Protein AF-A0A2V9CCW2-F1 (afdb_monomer_lite)

Foldseek 3Di:
DPPPPPVCVVVVVVCVVVLVVVCVVVVPPDPVVSVCCVVPPVVVVCCVVDPDDDPDPDDPDDDDDDPVVVQVVAKDKDKFFQAQQQWTDDPNWIKRFDPDPPDDQDHRHIWIWIQGPVRDTFIGDPRDTTDIDIDDDPDDPDDD

Secondary structure (DSSP, 8-state):
---SHHHHHHHHHHHHHHHHHHHHHTT--SHHHHHHHIIIIIHHHHHHHH----SS----PPPPPPHHHHHHHSEEEEEEEPPTTSEEEETTEEEEEP--SS----TT-EEEEEEETTS-EEEEETTEEEPEEEEPPPPPP---

Structure (mmCIF, N/CA/C/O backbone):
data_AF-A0A2V9CCW2-F1
#
_entry.id   AF-A0A2V9CCW2-F1
#
loop_
_atom_site.group_PDB
_atom_site.id
_atom_site.type_symbol
_atom_site.label_atom_id
_atom_site.label_alt_id
_atom_site.label_comp_id
_atom_site.label_asym_id
_atom_site.label_entity_id
_atom_site.label_seq_id
_atom_site.pdbx_PDB_ins_code
_atom_site.Cartn_x
_atom_site.Cartn_y
_atom_site.Cartn_z
_atom_site.occupancy
_atom_site.B_iso_or_equiv
_atom_site.auth_seq_id
_atom_site.auth_comp_id
_atom_site.auth_asym_id
_atom_site.auth_atom_id
_atom_site.pdbx_PDB_model_num
ATOM 1 N N . MET A 1 1 ? 30.158 15.667 -6.739 1.00 37.25 1 MET A N 1
ATOM 2 C CA . MET A 1 1 ? 29.179 14.619 -7.111 1.00 37.25 1 MET A CA 1
ATOM 3 C C . MET A 1 1 ? 27.885 15.293 -7.562 1.00 37.25 1 MET A C 1
ATOM 5 O O . MET A 1 1 ? 27.074 15.626 -6.714 1.00 37.25 1 MET A O 1
ATOM 9 N N . THR A 1 2 ? 27.695 15.569 -8.859 1.00 41.06 2 THR A N 1
ATOM 10 C CA . THR A 1 2 ? 26.533 16.377 -9.314 1.00 41.06 2 THR A CA 1
ATOM 11 C C . THR A 1 2 ? 25.993 16.021 -10.709 1.00 41.06 2 THR A C 1
ATOM 13 O O . THR A 1 2 ? 25.224 16.783 -11.282 1.00 41.06 2 THR A O 1
ATOM 16 N N . PHE A 1 3 ? 26.314 14.848 -11.271 1.00 45.44 3 PHE A N 1
ATOM 17 C CA . PHE A 1 3 ? 25.974 14.526 -12.673 1.00 45.44 3 PHE A CA 1
ATOM 18 C C . PHE A 1 3 ? 24.873 13.469 -12.878 1.00 45.44 3 PHE A C 1
ATOM 20 O O . PHE A 1 3 ? 24.751 12.925 -13.973 1.00 45.44 3 PHE A O 1
ATOM 27 N N . ALA A 1 4 ? 24.044 13.177 -11.869 1.00 52.72 4 ALA A N 1
ATOM 28 C CA . ALA A 1 4 ? 22.918 12.248 -12.044 1.00 52.72 4 ALA A CA 1
ATOM 29 C C . ALA A 1 4 ? 21.732 12.896 -12.790 1.00 52.72 4 ALA A C 1
ATOM 31 O O . ALA A 1 4 ? 21.149 12.293 -13.686 1.00 52.72 4 ALA A O 1
ATOM 32 N N . LYS A 1 5 ? 21.401 14.155 -12.476 1.00 46.94 5 LYS A N 1
ATOM 33 C CA . LYS A 1 5 ? 20.127 14.779 -12.874 1.00 46.94 5 LYS A CA 1
ATOM 34 C C . LYS A 1 5 ? 20.044 15.172 -14.363 1.00 46.94 5 LYS A C 1
ATOM 36 O O . LYS A 1 5 ? 19.087 14.806 -15.035 1.00 46.94 5 LYS A O 1
ATOM 41 N N . GLY A 1 6 ? 21.084 15.796 -14.929 1.00 50.50 6 GLY A N 1
ATOM 42 C CA . GLY A 1 6 ? 21.059 16.277 -16.326 1.00 50.50 6 GLY A CA 1
ATOM 43 C C . GLY A 1 6 ? 21.104 15.185 -17.413 1.00 50.50 6 GLY A C 1
ATOM 44 O O . GLY A 1 6 ? 20.664 15.405 -18.541 1.00 50.50 6 GLY A O 1
ATOM 45 N N . ARG A 1 7 ? 21.610 13.980 -17.100 1.00 55.34 7 ARG A N 1
ATOM 46 C CA . ARG A 1 7 ? 21.611 12.821 -18.023 1.00 55.34 7 ARG A CA 1
ATOM 47 C C . ARG A 1 7 ? 20.239 12.141 -18.075 1.00 55.34 7 ARG A C 1
ATOM 49 O O . ARG A 1 7 ? 19.802 11.707 -19.139 1.00 55.34 7 ARG A O 1
ATOM 56 N N . VAL A 1 8 ? 19.575 12.092 -16.925 1.00 57.03 8 VAL A N 1
ATOM 57 C CA . VAL A 1 8 ? 18.240 11.527 -16.723 1.00 57.03 8 VAL A CA 1
ATOM 58 C C . VAL A 1 8 ? 17.184 12.345 -17.481 1.00 57.03 8 VAL A C 1
ATOM 60 O O . VAL A 1 8 ? 16.382 11.774 -18.213 1.00 57.03 8 VAL A O 1
ATOM 63 N N . GLU A 1 9 ? 17.255 13.679 -17.434 1.00 58.00 9 GLU A N 1
ATOM 64 C CA . GLU A 1 9 ? 16.283 14.578 -18.084 1.00 58.00 9 GLU A CA 1
ATOM 65 C C . GLU A 1 9 ? 16.211 14.420 -19.619 1.00 58.00 9 GLU A C 1
ATOM 67 O O . GLU A 1 9 ? 15.120 14.393 -20.193 1.00 58.00 9 GLU A O 1
ATOM 72 N N . ARG A 1 10 ? 17.348 14.223 -20.305 1.00 59.31 10 ARG A N 1
ATOM 73 C CA . ARG A 1 10 ? 17.374 14.045 -21.774 1.00 59.31 10 ARG A CA 1
ATOM 74 C C . ARG A 1 10 ? 16.825 12.685 -22.218 1.00 59.31 10 ARG A C 1
ATOM 76 O O . ARG A 1 10 ? 16.156 12.594 -23.244 1.00 59.31 10 ARG A O 1
ATOM 83 N N . ILE A 1 11 ? 17.098 11.632 -21.449 1.00 60.69 11 ILE A N 1
ATOM 84 C CA . ILE A 1 11 ? 16.568 10.282 -21.693 1.00 60.69 11 ILE A CA 1
ATOM 85 C C . 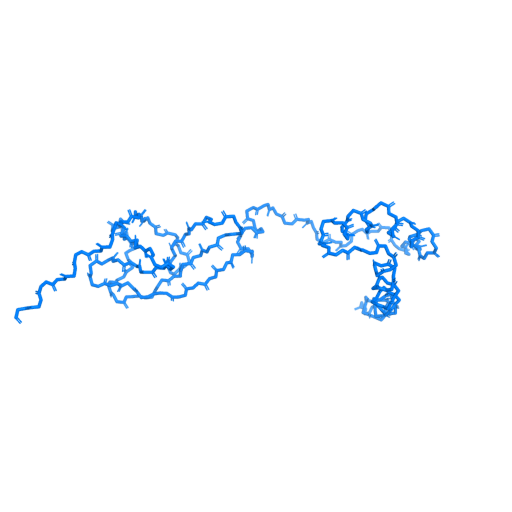ILE A 1 11 ? 15.060 10.239 -21.397 1.00 60.69 11 ILE A C 1
ATOM 87 O O . ILE A 1 11 ? 14.295 9.636 -22.151 1.00 60.69 11 ILE A O 1
ATOM 91 N N . HIS A 1 12 ? 14.611 10.952 -20.362 1.00 58.16 12 HIS A N 1
ATOM 92 C CA . HIS A 1 12 ? 13.200 11.042 -19.991 1.00 58.16 12 HIS A CA 1
ATOM 93 C C . HIS A 1 12 ? 12.335 11.683 -21.080 1.00 58.16 12 HIS A C 1
ATOM 95 O O . HIS A 1 12 ? 11.285 11.128 -21.393 1.00 58.16 12 HIS A O 1
ATOM 101 N N . GLY A 1 13 ? 12.790 12.757 -21.735 1.00 59.16 13 GLY A N 1
ATOM 102 C CA . GLY A 1 13 ? 12.060 13.346 -22.868 1.00 59.16 13 GLY A CA 1
ATOM 103 C C . GLY A 1 13 ? 11.903 12.385 -24.057 1.00 59.16 13 GLY A C 1
ATOM 104 O O . GLY A 1 13 ? 10.832 12.292 -24.658 1.00 59.16 13 GLY A O 1
ATOM 105 N N . VAL A 1 14 ? 12.942 11.594 -24.359 1.00 62.44 14 VAL A N 1
ATOM 106 C CA . VAL A 1 14 ? 12.914 10.592 -25.442 1.00 62.44 14 VAL A CA 1
ATOM 107 C C . VAL A 1 14 ? 11.958 9.444 -25.122 1.00 62.44 14 VAL A C 1
ATOM 109 O O . VAL A 1 14 ? 11.243 8.974 -26.011 1.00 62.44 14 VAL A O 1
ATOM 112 N N . HIS A 1 15 ? 11.924 8.981 -23.872 1.00 68.06 15 HIS A N 1
ATOM 113 C CA . HIS A 1 15 ? 10.985 7.941 -23.467 1.00 68.06 15 HIS A CA 1
ATOM 114 C C . HIS A 1 15 ? 9.550 8.455 -23.421 1.00 68.06 15 HIS A C 1
ATOM 116 O O . HIS A 1 15 ? 8.687 7.816 -24.012 1.00 68.06 15 HIS A O 1
ATOM 122 N N . GLN A 1 16 ? 9.294 9.605 -22.795 1.00 66.75 16 GLN A N 1
ATOM 123 C CA . GLN A 1 16 ? 7.938 10.121 -22.598 1.00 66.75 16 GLN A CA 1
ATOM 124 C C . GLN A 1 16 ? 7.216 10.407 -23.923 1.00 66.75 16 GLN A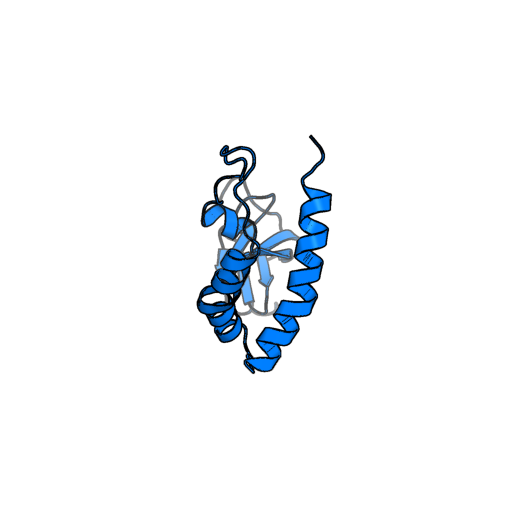 C 1
ATOM 126 O O . GLN A 1 16 ? 6.052 10.042 -24.061 1.00 66.75 16 GLN A O 1
ATOM 131 N N . ASP A 1 17 ? 7.900 10.941 -24.940 1.00 72.81 17 ASP A N 1
ATOM 132 C CA . ASP A 1 17 ? 7.266 11.181 -26.245 1.00 72.81 17 ASP A CA 1
ATOM 133 C C . ASP A 1 17 ? 7.194 9.907 -27.117 1.00 72.81 17 ASP A C 1
ATOM 135 O O . ASP A 1 17 ? 6.169 9.583 -27.728 1.00 72.81 17 ASP A O 1
ATOM 139 N N . ARG A 1 18 ? 8.277 9.117 -27.172 1.00 79.31 18 ARG A N 1
ATOM 140 C CA . ARG A 1 18 ? 8.370 7.980 -28.104 1.00 79.31 18 ARG A CA 1
ATOM 141 C C . ARG A 1 18 ? 7.657 6.727 -27.605 1.00 79.31 18 ARG A C 1
ATOM 143 O O . ARG A 1 18 ? 7.138 5.971 -28.427 1.00 79.31 18 ARG A O 1
ATOM 150 N N . LEU A 1 19 ? 7.653 6.473 -26.296 1.00 84.44 19 LEU A N 1
ATOM 151 C CA . LEU A 1 19 ? 6.999 5.300 -25.711 1.00 84.44 19 LEU A CA 1
ATOM 152 C C . LEU A 1 19 ? 5.484 5.375 -25.893 1.00 84.44 19 LEU A C 1
ATOM 154 O O . LEU A 1 19 ? 4.892 4.415 -26.380 1.00 84.44 19 LEU A O 1
ATOM 158 N N . VAL A 1 20 ? 4.878 6.530 -25.601 1.00 82.62 20 VAL A N 1
ATOM 159 C CA . VAL A 1 20 ? 3.429 6.744 -25.746 1.00 82.62 20 VAL A CA 1
ATOM 160 C C . VAL A 1 20 ? 2.988 6.501 -27.193 1.00 82.62 20 VAL A C 1
ATOM 162 O O . VAL A 1 20 ? 2.041 5.755 -27.444 1.00 82.62 20 VAL A O 1
ATOM 165 N N . LYS A 1 21 ? 3.728 7.040 -28.172 1.00 86.94 21 LYS A N 1
ATOM 166 C CA . LYS A 1 21 ? 3.459 6.821 -29.605 1.00 86.94 21 LYS A CA 1
ATOM 167 C C . LYS A 1 21 ? 3.584 5.347 -30.009 1.00 86.94 21 LYS A C 1
ATOM 169 O O . LYS A 1 21 ? 2.787 4.864 -30.814 1.00 86.94 21 LYS A O 1
ATOM 174 N N . LYS A 1 22 ? 4.567 4.622 -29.468 1.00 85.56 22 LYS A N 1
ATOM 175 C CA . LYS A 1 22 ? 4.773 3.196 -29.762 1.00 85.56 22 LYS A CA 1
ATOM 176 C C . LYS A 1 22 ? 3.700 2.304 -29.126 1.00 85.56 22 LYS A C 1
ATOM 178 O O . LYS A 1 22 ? 3.181 1.434 -29.820 1.00 85.56 22 LYS A O 1
ATOM 183 N N . LEU A 1 23 ? 3.308 2.568 -27.879 1.00 87.19 23 LEU A N 1
ATOM 184 C CA . LEU A 1 23 ? 2.190 1.884 -27.215 1.00 87.19 23 LEU A CA 1
ATOM 185 C C . LEU A 1 23 ? 0.871 2.106 -27.967 1.00 87.19 23 LEU A C 1
ATOM 187 O O . LEU A 1 23 ? 0.152 1.146 -28.236 1.00 87.19 23 LEU A O 1
ATOM 191 N N . ARG A 1 24 ? 0.599 3.343 -28.415 1.00 85.81 24 ARG A N 1
ATOM 192 C CA . ARG A 1 24 ? -0.579 3.646 -29.247 1.00 85.81 24 ARG A CA 1
ATOM 193 C C . ARG A 1 24 ? -0.574 2.863 -30.563 1.00 85.81 24 ARG A C 1
ATOM 195 O O . ARG A 1 24 ? -1.602 2.317 -30.943 1.00 85.81 24 ARG A O 1
ATOM 202 N N . ARG A 1 25 ? 0.572 2.760 -31.250 1.00 87.00 25 ARG A N 1
ATOM 203 C CA . ARG A 1 25 ? 0.695 1.947 -32.480 1.00 87.00 25 ARG A CA 1
ATOM 204 C C . ARG A 1 25 ? 0.455 0.457 -32.241 1.00 87.00 25 ARG A C 1
ATOM 206 O O . ARG A 1 25 ? -0.041 -0.215 -33.134 1.00 87.00 25 ARG A O 1
ATOM 213 N N . LYS A 1 26 ? 0.804 -0.048 -31.058 1.00 84.31 26 LYS A N 1
ATOM 214 C CA . LYS A 1 26 ? 0.563 -1.437 -30.645 1.00 84.31 26 LYS A CA 1
ATOM 215 C C . LYS A 1 26 ? -0.853 -1.676 -30.119 1.00 84.31 26 LYS A C 1
ATOM 217 O O . LYS A 1 26 ? -1.153 -2.797 -29.731 1.00 84.31 26 LYS A O 1
ATOM 222 N N . GLN A 1 27 ? -1.702 -0.642 -30.109 1.00 83.88 27 GLN A N 1
ATOM 223 C CA . GLN A 1 27 ? -3.080 -0.696 -29.614 1.00 83.88 27 GLN A CA 1
ATOM 224 C C . GLN A 1 27 ? -3.178 -1.291 -28.197 1.00 83.88 27 GLN A C 1
ATOM 226 O O . GLN A 1 27 ? -4.164 -1.931 -27.845 1.00 83.88 27 GLN A O 1
ATOM 231 N N . SER A 1 28 ? -2.146 -1.096 -27.368 1.00 79.19 28 SER A N 1
ATOM 232 C CA . SER A 1 28 ? -2.158 -1.576 -25.987 1.00 79.19 28 SER A CA 1
ATOM 233 C C . SER A 1 28 ? -3.160 -0.749 -25.183 1.00 79.19 28 SER A C 1
ATOM 235 O O . SER A 1 28 ? -2.933 0.433 -24.934 1.00 79.19 28 SER A O 1
ATOM 237 N N . SER A 1 29 ? -4.274 -1.369 -24.802 1.00 79.50 29 SER A N 1
ATOM 238 C CA . SER A 1 29 ? -5.378 -0.733 -24.072 1.00 79.50 29 SER A CA 1
ATOM 239 C C . SER A 1 29 ? -5.361 -1.010 -22.567 1.00 79.50 29 SER A C 1
ATOM 241 O O . SER A 1 29 ? -6.169 -0.444 -21.838 1.00 79.50 29 SER A O 1
ATOM 243 N N . ASN A 1 30 ? -4.447 -1.861 -22.088 1.00 86.12 30 ASN A N 1
ATOM 244 C CA . ASN A 1 30 ? -4.314 -2.206 -20.676 1.00 86.12 30 ASN A CA 1
ATOM 245 C C . ASN A 1 30 ? -2.839 -2.282 -20.235 1.00 86.12 30 ASN A C 1
ATOM 247 O O . ASN A 1 30 ? -1.918 -2.382 -21.056 1.00 86.12 30 ASN A O 1
ATOM 251 N N . HIS A 1 31 ? -2.631 -2.224 -18.918 1.00 87.12 31 HIS A N 1
ATOM 252 C CA . HIS A 1 31 ? -1.304 -2.224 -18.300 1.00 87.12 31 HIS A CA 1
ATOM 253 C C . HIS A 1 31 ? -0.526 -3.521 -18.550 1.00 87.12 31 HIS A C 1
ATOM 255 O O . HIS A 1 31 ? 0.685 -3.473 -18.748 1.00 87.12 31 HIS A O 1
ATOM 261 N N . GLU A 1 32 ? -1.196 -4.672 -18.586 1.00 89.44 32 GLU A N 1
ATOM 262 C CA . GLU A 1 32 ? -0.544 -5.967 -18.798 1.00 89.44 32 GLU A CA 1
ATOM 263 C C . GLU A 1 32 ? 0.104 -6.047 -20.181 1.00 89.44 32 GLU A C 1
ATOM 265 O O . GLU A 1 32 ? 1.299 -6.324 -20.301 1.00 89.44 32 GLU A O 1
ATOM 270 N N . HIS A 1 33 ? -0.647 -5.712 -21.231 1.00 87.12 33 HIS A N 1
ATOM 271 C CA . HIS A 1 33 ? -0.147 -5.673 -22.603 1.00 87.12 33 HIS A CA 1
ATOM 272 C C . HIS A 1 33 ? 0.976 -4.643 -22.760 1.00 87.12 33 HIS A C 1
ATOM 274 O O . HIS A 1 33 ? 1.975 -4.918 -23.429 1.00 87.12 33 HIS A O 1
ATOM 280 N N . ALA A 1 34 ? 0.850 -3.479 -22.115 1.00 89.00 34 ALA A N 1
ATOM 281 C CA . ALA A 1 34 ? 1.905 -2.472 -22.112 1.00 89.00 34 ALA A CA 1
ATOM 282 C C . ALA A 1 34 ? 3.193 -2.997 -21.453 1.00 89.00 34 ALA A C 1
ATOM 284 O O . ALA A 1 34 ? 4.275 -2.828 -22.015 1.00 89.00 34 ALA A O 1
ATOM 285 N N . ASN A 1 35 ? 3.090 -3.691 -20.315 1.00 91.00 35 ASN A N 1
ATOM 286 C CA . ASN A 1 35 ? 4.230 -4.280 -19.607 1.00 91.00 35 ASN A CA 1
ATOM 287 C C . ASN A 1 35 ? 4.920 -5.376 -20.427 1.00 91.00 35 ASN A C 1
ATOM 289 O O . ASN A 1 35 ? 6.150 -5.405 -20.509 1.00 91.00 35 ASN A O 1
ATOM 293 N N . VAL A 1 36 ? 4.145 -6.241 -21.089 1.00 92.00 36 VAL A N 1
ATOM 294 C CA . VAL A 1 36 ? 4.690 -7.262 -21.995 1.00 92.00 36 VAL A CA 1
ATOM 295 C C . VAL A 1 36 ? 5.452 -6.606 -23.147 1.00 92.00 36 VAL A C 1
ATOM 297 O O . VAL A 1 36 ? 6.586 -6.995 -23.430 1.00 92.00 36 VAL A O 1
ATOM 300 N N . TYR A 1 37 ? 4.872 -5.583 -23.779 1.00 90.81 37 TYR A N 1
ATOM 301 C CA . TYR A 1 37 ? 5.527 -4.842 -24.857 1.00 90.81 37 TYR A CA 1
ATOM 302 C C . TYR A 1 37 ? 6.815 -4.149 -24.390 1.00 90.81 37 TYR A C 1
ATOM 304 O O . TYR A 1 37 ? 7.845 -4.209 -25.072 1.00 90.81 37 TYR A O 1
ATOM 312 N N . LEU A 1 38 ? 6.774 -3.516 -23.215 1.00 90.50 38 LEU A N 1
ATOM 313 C CA . LEU A 1 38 ? 7.926 -2.856 -22.609 1.00 90.50 38 LEU A CA 1
ATOM 314 C C . LEU A 1 38 ? 9.096 -3.824 -22.439 1.00 90.50 38 LEU A C 1
ATOM 316 O O . LEU A 1 38 ? 10.197 -3.540 -22.915 1.00 90.50 38 LEU A O 1
ATOM 320 N N . ALA A 1 39 ? 8.840 -4.971 -21.811 1.00 91.94 39 ALA A N 1
ATOM 321 C CA . ALA A 1 39 ? 9.859 -5.963 -21.500 1.00 91.94 39 ALA A CA 1
ATOM 322 C C . ALA A 1 39 ? 10.396 -6.678 -22.747 1.00 91.94 39 ALA A C 1
ATOM 324 O O . ALA A 1 39 ? 11.604 -6.872 -22.875 1.00 91.94 39 ALA A O 1
ATOM 325 N N . ARG A 1 40 ? 9.509 -7.077 -23.668 1.00 92.50 40 ARG A N 1
ATOM 326 C CA . ARG A 1 40 ? 9.878 -7.957 -24.788 1.00 92.50 40 ARG A CA 1
ATOM 327 C C . ARG A 1 40 ? 10.383 -7.221 -26.021 1.00 92.50 40 ARG A C 1
ATOM 329 O O . ARG A 1 40 ? 11.193 -7.776 -26.754 1.00 92.50 40 ARG A O 1
ATOM 336 N N . GLU A 1 41 ? 9.918 -5.999 -26.269 1.00 90.88 41 GLU A N 1
ATOM 337 C CA . GLU A 1 41 ? 10.215 -5.289 -27.518 1.00 90.88 41 GLU A CA 1
ATOM 338 C C . GLU A 1 41 ? 10.883 -3.934 -27.275 1.00 90.88 41 GLU A C 1
ATOM 340 O O . GLU A 1 41 ? 11.974 -3.669 -27.786 1.00 90.88 41 GLU A O 1
ATOM 345 N N . TYR A 1 42 ? 10.240 -3.060 -26.496 1.00 89.06 42 TYR A N 1
ATOM 346 C CA . TYR A 1 42 ? 10.655 -1.662 -26.405 1.00 89.06 42 TYR A CA 1
ATOM 347 C C . TYR A 1 42 ? 12.020 -1.494 -25.733 1.00 89.06 42 TYR A C 1
ATOM 349 O O . TYR A 1 42 ? 12.886 -0.816 -26.292 1.00 89.06 42 TYR A O 1
ATOM 357 N N . LEU A 1 43 ? 12.215 -2.088 -24.549 1.00 89.25 43 LEU A N 1
ATOM 358 C CA . LEU A 1 43 ? 13.464 -1.965 -23.794 1.00 89.25 43 LEU A CA 1
ATOM 359 C C . LEU A 1 43 ? 14.652 -2.589 -24.546 1.00 89.25 43 LEU A C 1
ATOM 361 O O . LEU A 1 43 ? 15.662 -1.895 -24.680 1.00 89.25 43 LEU A O 1
ATOM 365 N N . PRO A 1 44 ? 14.559 -3.804 -25.127 1.00 91.25 44 PRO A N 1
ATOM 366 C CA . PRO A 1 44 ? 15.632 -4.346 -25.962 1.00 91.25 44 PRO A CA 1
ATOM 367 C C . PRO A 1 44 ? 15.984 -3.456 -27.165 1.00 91.25 44 PRO A C 1
ATOM 369 O O . PRO A 1 44 ? 17.158 -3.164 -27.399 1.00 91.25 44 PRO A O 1
ATOM 372 N N . GLU A 1 45 ? 14.985 -2.970 -27.916 1.00 89.19 45 GLU A N 1
ATOM 373 C CA . GLU A 1 45 ? 15.212 -2.102 -29.082 1.00 89.19 45 GLU A CA 1
ATOM 374 C C . GLU A 1 45 ? 15.859 -0.770 -28.675 1.00 89.19 45 GLU A C 1
ATOM 376 O O . GLU A 1 45 ? 16.742 -0.260 -29.375 1.00 89.19 45 GLU A O 1
ATOM 381 N N . HIS A 1 46 ? 15.407 -0.199 -27.557 1.00 86.06 46 HIS A N 1
ATOM 382 C CA . HIS A 1 46 ? 15.936 1.044 -27.018 1.00 86.06 46 HIS A CA 1
ATOM 383 C C . HIS A 1 46 ? 17.380 0.865 -26.543 1.00 86.06 46 HIS A C 1
ATOM 385 O O . HIS A 1 46 ? 18.260 1.604 -26.984 1.00 86.06 46 HIS A O 1
ATOM 391 N N . ASN A 1 47 ? 17.643 -0.144 -25.713 1.00 87.69 47 ASN A N 1
ATOM 392 C CA . ASN A 1 47 ? 18.967 -0.402 -25.158 1.00 87.69 47 ASN A CA 1
ATOM 393 C C . ASN A 1 47 ? 19.981 -0.715 -26.260 1.00 87.69 47 ASN A C 1
ATOM 395 O O . ASN A 1 47 ? 21.077 -0.171 -26.234 1.00 87.69 47 ASN A O 1
ATOM 399 N N . ARG A 1 48 ? 19.597 -1.461 -27.304 1.00 87.06 48 ARG A N 1
ATOM 400 C CA . ARG A 1 48 ? 20.467 -1.680 -28.472 1.00 87.06 48 ARG A CA 1
ATOM 401 C C . ARG A 1 48 ? 20.945 -0.374 -29.119 1.00 87.06 48 ARG A C 1
ATOM 403 O O . ARG A 1 48 ? 22.045 -0.325 -29.653 1.00 87.06 48 ARG A O 1
ATOM 410 N N . ARG A 1 49 ? 20.109 0.669 -29.133 1.00 84.56 49 ARG A N 1
ATOM 411 C CA . ARG A 1 49 ? 20.415 1.946 -29.801 1.00 84.56 49 ARG A CA 1
ATOM 412 C C . ARG A 1 49 ? 21.084 2.967 -28.891 1.00 84.56 49 ARG A C 1
ATOM 414 O O . ARG A 1 49 ? 21.831 3.805 -29.386 1.00 84.56 49 ARG A O 1
ATOM 421 N N . PHE A 1 50 ? 20.762 2.948 -27.602 1.00 82.19 50 PHE A N 1
ATOM 422 C CA . PHE A 1 50 ? 21.072 4.059 -26.703 1.00 82.19 50 PHE A CA 1
ATOM 423 C C . PHE A 1 50 ? 21.819 3.653 -25.433 1.00 82.19 50 PHE A C 1
ATOM 425 O O . PHE A 1 50 ? 22.322 4.542 -24.744 1.00 82.19 50 PHE A O 1
ATOM 432 N N . ALA A 1 51 ? 21.931 2.357 -25.119 1.00 83.69 51 ALA A N 1
ATOM 433 C CA . ALA A 1 51 ? 22.714 1.929 -23.969 1.00 83.69 51 ALA A CA 1
ATOM 434 C C . ALA A 1 51 ? 24.186 2.295 -24.182 1.00 83.69 51 ALA A C 1
ATOM 436 O O . ALA A 1 51 ? 24.761 2.092 -25.252 1.00 83.69 51 ALA A O 1
ATOM 437 N N . ARG A 1 52 ? 24.796 2.848 -23.139 1.00 83.06 52 ARG A N 1
ATOM 438 C CA . ARG A 1 52 ? 26.230 3.113 -23.072 1.00 83.06 52 ARG A CA 1
ATOM 439 C C . ARG A 1 52 ? 26.770 2.421 -21.837 1.00 83.06 52 ARG A C 1
ATOM 441 O O . ARG A 1 52 ? 26.110 2.443 -20.799 1.00 83.06 52 ARG A O 1
ATOM 448 N N . ALA A 1 53 ? 27.961 1.843 -21.955 1.00 82.81 53 ALA A N 1
ATOM 449 C CA . ALA A 1 53 ? 28.669 1.321 -20.798 1.00 82.81 53 ALA A CA 1
ATOM 450 C C . ALA A 1 53 ? 28.848 2.436 -19.758 1.00 82.81 53 ALA A C 1
ATOM 452 O O . ALA A 1 53 ? 29.080 3.601 -20.107 1.00 82.81 53 ALA A O 1
ATOM 453 N N . ALA A 1 54 ? 28.702 2.082 -18.484 1.00 80.00 54 ALA A N 1
ATOM 454 C CA . ALA A 1 54 ? 28.988 3.007 -17.405 1.00 80.00 54 ALA A CA 1
ATOM 455 C C . ALA A 1 54 ? 30.476 3.388 -17.446 1.00 80.00 54 ALA A C 1
ATOM 457 O O . ALA A 1 54 ? 31.329 2.560 -17.752 1.00 80.00 54 ALA A O 1
ATOM 458 N N . ALA A 1 55 ? 30.787 4.651 -17.147 1.00 83.88 55 ALA A N 1
ATOM 459 C CA . ALA A 1 55 ? 32.176 5.116 -17.077 1.00 83.88 55 ALA A CA 1
ATOM 460 C C . ALA A 1 55 ? 32.947 4.482 -15.904 1.00 83.88 55 ALA A C 1
ATOM 462 O O . ALA A 1 55 ? 34.171 4.448 -15.910 1.00 83.88 55 ALA A O 1
ATOM 463 N N . GLN A 1 56 ? 32.205 4.007 -14.909 1.00 85.81 56 GLN A N 1
ATOM 464 C CA . GLN A 1 56 ? 32.665 3.363 -13.692 1.00 85.81 56 GLN A CA 1
ATOM 465 C C . GLN A 1 56 ? 31.782 2.124 -13.489 1.00 85.81 56 GLN A C 1
ATOM 467 O O . GLN A 1 56 ? 30.557 2.268 -13.564 1.00 85.81 56 GLN A O 1
ATOM 472 N N . PRO A 1 57 ? 32.358 0.918 -13.347 1.00 82.19 57 PRO A N 1
ATOM 473 C CA . PRO A 1 57 ? 31.592 -0.322 -13.230 1.00 82.19 57 PRO A CA 1
ATOM 474 C C . PRO A 1 57 ? 30.927 -0.494 -11.859 1.00 82.19 57 PRO A C 1
ATOM 476 O O . PRO A 1 57 ? 30.134 -1.416 -11.684 1.00 82.19 57 PRO A O 1
ATOM 479 N N . GLU A 1 58 ? 31.258 0.355 -10.886 1.00 85.94 58 GLU A N 1
ATOM 480 C CA . GLU A 1 58 ? 30.740 0.274 -9.530 1.00 85.94 58 GLU A CA 1
ATOM 481 C C . GLU A 1 58 ? 29.224 0.506 -9.497 1.00 85.94 58 GLU A C 1
ATOM 483 O O . GLU A 1 58 ? 28.700 1.521 -9.965 1.00 85.94 58 GLU A O 1
ATOM 488 N N . ASP A 1 59 ? 28.516 -0.450 -8.899 1.00 81.38 59 ASP A N 1
ATOM 489 C CA . ASP A 1 59 ? 27.081 -0.362 -8.690 1.00 81.38 59 ASP A CA 1
ATOM 490 C C . ASP A 1 59 ? 26.779 0.395 -7.390 1.00 81.38 59 ASP A C 1
ATOM 492 O O . ASP A 1 59 ? 26.953 -0.117 -6.285 1.00 81.38 59 ASP A O 1
ATOM 496 N N . PHE A 1 60 ? 26.318 1.637 -7.532 1.00 84.56 60 PHE A N 1
ATOM 497 C CA . PHE A 1 60 ? 25.888 2.478 -6.414 1.00 84.56 60 PHE A CA 1
ATOM 498 C C . PHE A 1 60 ? 24.381 2.375 -6.124 1.00 84.56 60 PHE A C 1
ATOM 500 O O . PHE A 1 60 ? 23.860 3.150 -5.315 1.00 84.56 60 PHE A O 1
ATOM 507 N N . HIS A 1 61 ? 23.648 1.465 -6.776 1.00 84.56 61 HIS A N 1
ATOM 508 C CA . HIS A 1 61 ? 22.232 1.278 -6.482 1.00 84.56 61 HIS A CA 1
ATOM 509 C C . HIS A 1 61 ? 22.046 0.670 -5.091 1.00 84.56 61 HIS A C 1
ATOM 511 O O . HIS A 1 61 ? 22.792 -0.194 -4.628 1.00 84.56 61 HIS A O 1
ATOM 517 N N . ARG A 1 62 ? 20.990 1.112 -4.403 1.00 86.44 62 ARG A N 1
ATOM 518 C CA . ARG A 1 62 ? 20.571 0.465 -3.162 1.00 86.44 62 ARG A CA 1
ATOM 519 C C . ARG A 1 62 ? 20.047 -0.933 -3.491 1.00 86.44 62 ARG A C 1
ATOM 521 O O . ARG A 1 62 ? 19.300 -1.111 -4.451 1.00 86.44 62 ARG A O 1
ATOM 528 N N . ARG A 1 63 ? 20.377 -1.905 -2.637 1.00 89.25 63 ARG A N 1
ATOM 529 C CA . ARG A 1 63 ? 19.762 -3.236 -2.669 1.00 89.25 63 ARG A CA 1
ATOM 530 C C . ARG A 1 63 ? 18.234 -3.115 -2.673 1.00 89.25 63 ARG A C 1
ATOM 532 O O . ARG A 1 63 ? 17.677 -2.320 -1.918 1.00 89.25 63 ARG A O 1
ATOM 539 N N . ALA A 1 64 ? 17.572 -3.929 -3.493 1.00 89.88 64 ALA A N 1
ATOM 540 C CA . ALA A 1 64 ? 16.116 -3.985 -3.518 1.00 89.88 64 ALA A CA 1
ATOM 541 C C . ALA A 1 64 ? 15.555 -4.239 -2.099 1.00 89.88 64 ALA A C 1
ATOM 543 O O . ALA A 1 64 ? 16.068 -5.135 -1.412 1.00 89.88 64 ALA A O 1
ATOM 544 N N . PRO A 1 65 ? 14.537 -3.474 -1.659 1.00 92.31 65 PRO A N 1
ATOM 545 C CA . PRO A 1 65 ? 13.884 -3.701 -0.376 1.00 92.31 65 PRO A CA 1
ATOM 546 C C . PRO A 1 65 ? 13.280 -5.104 -0.287 1.00 92.31 65 PRO A C 1
ATOM 548 O O . PRO A 1 65 ? 12.921 -5.717 -1.298 1.00 92.31 65 PRO A O 1
ATOM 551 N N . ARG A 1 66 ? 13.144 -5.619 0.934 1.00 93.31 66 ARG A N 1
ATOM 552 C CA . ARG A 1 66 ? 12.461 -6.898 1.180 1.00 93.31 66 ARG A CA 1
ATOM 553 C C . ARG A 1 66 ? 10.954 -6.743 0.973 1.00 93.31 66 ARG A C 1
ATOM 555 O O . ARG A 1 66 ? 10.414 -5.657 1.147 1.00 93.31 66 ARG A O 1
ATOM 562 N N . ALA A 1 67 ? 10.258 -7.848 0.693 1.00 88.50 67 ALA A N 1
ATOM 563 C CA . ALA A 1 67 ? 8.800 -7.841 0.531 1.00 88.50 67 ALA A CA 1
ATOM 564 C C . ALA A 1 67 ? 8.078 -7.177 1.720 1.00 88.50 67 ALA A C 1
ATOM 566 O O . ALA A 1 67 ? 7.273 -6.286 1.502 1.00 88.50 67 ALA A O 1
ATOM 567 N N . ALA A 1 68 ? 8.465 -7.503 2.958 1.00 86.75 68 ALA A N 1
ATOM 568 C CA . ALA A 1 68 ? 7.890 -6.896 4.162 1.00 86.75 68 ALA A CA 1
ATOM 569 C C . ALA A 1 68 ? 8.126 -5.374 4.271 1.00 86.75 68 ALA A C 1
ATOM 571 O O . ALA A 1 68 ? 7.280 -4.652 4.788 1.00 86.75 68 ALA A O 1
ATOM 572 N N . GLU A 1 69 ? 9.262 -4.870 3.774 1.00 89.50 69 GLU A N 1
ATOM 573 C CA . GLU A 1 69 ? 9.527 -3.424 3.727 1.00 89.50 69 GLU A CA 1
ATOM 574 C C . GLU A 1 69 ? 8.625 -2.756 2.686 1.00 89.50 69 GLU A C 1
ATOM 576 O O . GLU A 1 69 ? 8.043 -1.708 2.952 1.00 89.50 69 GLU A O 1
ATOM 581 N N . LEU A 1 70 ? 8.466 -3.387 1.518 1.00 90.56 70 LEU A N 1
ATOM 582 C CA . LEU A 1 70 ? 7.550 -2.917 0.480 1.00 90.56 70 LEU A CA 1
ATOM 583 C C . LEU A 1 70 ? 6.092 -2.959 0.938 1.00 90.56 70 LEU A C 1
ATOM 585 O O . LEU A 1 70 ? 5.348 -2.052 0.596 1.00 90.56 70 LEU A O 1
ATOM 589 N N . ASP A 1 71 ? 5.684 -3.962 1.713 1.00 87.25 71 ASP A N 1
ATOM 590 C CA . ASP A 1 71 ? 4.329 -4.045 2.267 1.00 87.25 71 ASP A CA 1
ATOM 591 C C . ASP A 1 71 ? 4.065 -2.903 3.262 1.00 87.25 71 ASP A C 1
ATOM 593 O O . ASP A 1 71 ? 2.969 -2.350 3.286 1.00 87.25 71 ASP A O 1
ATOM 597 N N . GLY A 1 72 ? 5.084 -2.491 4.025 1.00 87.38 72 GLY A N 1
ATOM 598 C CA . GLY A 1 72 ? 5.021 -1.298 4.871 1.00 87.38 72 GLY A CA 1
ATOM 599 C C . GLY A 1 72 ? 4.963 0.015 4.079 1.00 87.38 72 GLY A C 1
ATOM 600 O O . GLY A 1 72 ? 4.274 0.943 4.487 1.00 87.38 72 GLY A O 1
ATOM 601 N N . ILE A 1 73 ? 5.664 0.097 2.943 1.00 90.19 73 ILE A N 1
ATOM 602 C CA . ILE A 1 73 ? 5.691 1.288 2.074 1.00 90.19 73 ILE A CA 1
ATOM 603 C C . ILE A 1 73 ? 4.402 1.414 1.246 1.00 90.19 73 ILE A C 1
ATOM 605 O O . ILE A 1 73 ? 3.892 2.515 1.055 1.00 90.19 73 ILE A O 1
ATOM 609 N N . PHE A 1 74 ? 3.882 0.298 0.735 1.00 90.75 74 PHE A N 1
ATOM 610 C CA . PHE A 1 74 ? 2.718 0.228 -0.151 1.00 90.75 74 PHE A CA 1
ATOM 611 C C . PHE A 1 74 ? 1.457 -0.199 0.604 1.00 90.75 74 PHE A C 1
ATOM 613 O O . PHE A 1 74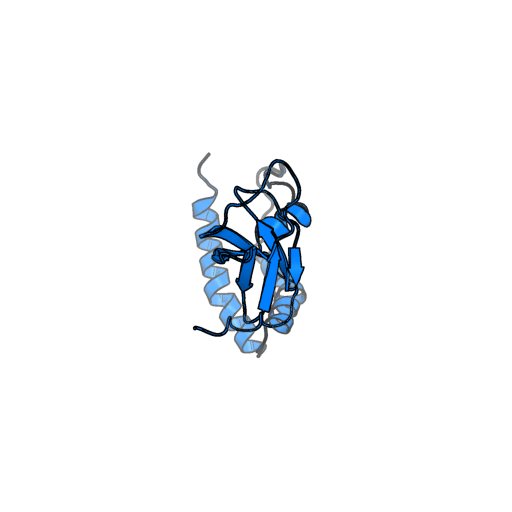 ? 0.771 -1.149 0.212 1.00 90.75 74 PHE A O 1
ATOM 620 N N . ARG A 1 75 ? 1.154 0.521 1.683 1.00 93.69 75 ARG A N 1
ATOM 621 C CA . ARG A 1 75 ? -0.098 0.393 2.432 1.00 93.69 75 ARG A CA 1
ATOM 622 C C . ARG A 1 75 ? -0.892 1.691 2.379 1.00 93.69 75 ARG A C 1
ATOM 624 O O . ARG A 1 75 ? -0.315 2.775 2.335 1.00 93.69 75 ARG A O 1
ATOM 631 N N . LEU A 1 76 ? -2.213 1.580 2.391 1.00 94.94 76 LEU A N 1
ATOM 632 C CA . LEU A 1 76 ? -3.113 2.705 2.593 1.00 94.94 76 LEU A CA 1
ATOM 633 C C . LEU A 1 76 ? -3.303 2.907 4.089 1.00 94.94 76 LEU A C 1
ATOM 635 O O . LEU A 1 76 ? -3.599 1.962 4.813 1.00 94.94 76 LEU A O 1
ATOM 639 N N . GLU A 1 77 ? -3.141 4.140 4.550 1.00 95.62 77 GLU A N 1
ATOM 640 C CA . GLU A 1 77 ? -3.283 4.489 5.958 1.00 95.62 77 GLU A CA 1
ATOM 641 C C . GLU A 1 77 ? -4.521 5.365 6.150 1.00 95.62 77 GLU A C 1
ATOM 643 O O . GLU A 1 77 ? -4.758 6.325 5.416 1.00 95.62 77 GLU A O 1
ATOM 648 N N . SER A 1 78 ? -5.351 5.017 7.129 1.00 96.12 78 SER A N 1
ATOM 649 C CA . SER A 1 78 ? -6.592 5.721 7.438 1.00 96.12 78 SER A CA 1
ATOM 650 C C . SER A 1 78 ? -6.742 5.912 8.937 1.00 96.12 78 SER A C 1
ATOM 652 O O . SER A 1 78 ? -6.928 4.951 9.679 1.00 96.12 78 SER A O 1
ATOM 654 N N . GLU A 1 79 ? -6.714 7.163 9.388 1.00 97.06 79 GLU A N 1
ATOM 655 C CA . GLU A 1 79 ? -6.949 7.481 10.795 1.00 97.06 79 GLU A CA 1
ATOM 656 C C . GLU A 1 79 ? -8.424 7.254 11.162 1.00 97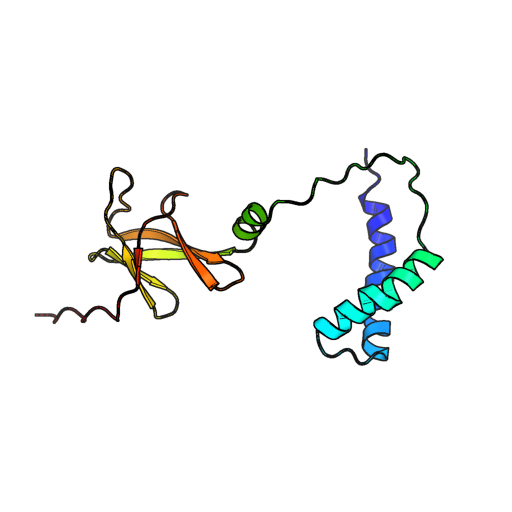.06 79 GLU A C 1
ATOM 658 O O . GLU A 1 79 ? -9.334 7.725 10.470 1.00 97.06 79 GLU A O 1
ATOM 663 N N . ARG A 1 80 ? -8.675 6.517 12.245 1.00 95.88 80 ARG A N 1
ATOM 664 C CA . ARG A 1 80 ? -10.012 6.225 12.772 1.00 95.88 80 ARG A CA 1
ATOM 665 C C . ARG A 1 80 ? -10.056 6.439 14.274 1.00 95.88 80 ARG A C 1
ATOM 667 O O . ARG A 1 80 ? -9.057 6.271 14.966 1.00 95.88 80 ARG A O 1
ATOM 674 N N . THR A 1 81 ? -11.234 6.793 14.766 1.00 94.25 81 THR A N 1
ATOM 675 C CA . THR A 1 81 ? -11.495 6.928 16.199 1.00 94.25 81 THR A CA 1
ATOM 676 C C . THR A 1 81 ? -12.063 5.621 16.732 1.00 94.25 81 THR A C 1
ATOM 678 O O . THR A 1 81 ? -12.921 5.015 16.089 1.00 94.25 81 THR A O 1
ATOM 681 N N . ILE A 1 82 ? -11.577 5.197 17.893 1.00 92.38 82 ILE A N 1
ATOM 682 C CA . ILE A 1 82 ? -12.117 4.061 18.638 1.00 92.38 82 ILE A CA 1
ATOM 683 C C . ILE A 1 82 ? -13.418 4.508 19.315 1.00 92.38 82 ILE A C 1
ATOM 685 O O . ILE A 1 82 ? -13.416 5.502 20.041 1.00 92.38 82 ILE A O 1
ATOM 689 N N . SER A 1 83 ? -14.515 3.787 19.096 1.00 89.75 83 SER A N 1
ATOM 690 C CA . SER A 1 83 ? -15.776 4.009 19.813 1.00 89.75 83 SER A CA 1
ATOM 691 C C . SER A 1 83 ? -15.668 3.624 21.298 1.00 89.75 83 SER A C 1
ATOM 693 O O . SER A 1 83 ? -14.731 2.944 21.715 1.00 89.75 83 SER A O 1
ATOM 695 N N . ASP A 1 84 ? -16.633 4.042 22.119 1.00 86.75 84 ASP A N 1
ATOM 696 C CA . ASP A 1 84 ? -16.626 3.764 23.568 1.00 86.75 84 ASP A CA 1
ATOM 697 C C . ASP A 1 84 ? -16.661 2.257 23.897 1.00 86.75 84 ASP A C 1
ATOM 699 O O . ASP A 1 84 ? -16.136 1.817 24.919 1.00 86.75 84 ASP A O 1
ATOM 703 N N . ASP A 1 85 ? -17.223 1.454 22.994 1.00 87.56 85 ASP A N 1
ATOM 704 C CA . ASP A 1 85 ? -17.288 -0.010 23.033 1.00 87.56 85 ASP A CA 1
ATOM 705 C C . ASP A 1 85 ? -16.050 -0.699 22.432 1.00 87.56 85 ASP A C 1
ATOM 707 O O . ASP A 1 85 ? -16.051 -1.914 22.233 1.00 87.56 85 ASP A O 1
ATOM 711 N N . TRP A 1 86 ? -14.972 0.047 22.172 1.00 89.88 86 TRP A N 1
ATOM 712 C CA . TRP A 1 86 ? -13.714 -0.474 21.625 1.00 89.88 86 TRP A CA 1
ATOM 713 C C . TRP A 1 86 ? -13.808 -0.980 20.185 1.00 89.88 86 TRP A C 1
ATOM 715 O O . TRP A 1 86 ? -12.982 -1.783 19.744 1.00 89.88 86 TRP A O 1
ATOM 725 N N . VAL A 1 87 ? -14.787 -0.475 19.436 1.00 92.44 87 VAL A N 1
ATOM 726 C CA . VAL A 1 87 ? -14.985 -0.800 18.024 1.00 92.44 87 VAL A CA 1
ATOM 727 C C . VAL A 1 87 ? -14.380 0.273 17.121 1.00 92.44 87 VAL A C 1
ATOM 729 O O . VAL A 1 87 ? -14.504 1.473 17.360 1.00 92.44 87 VAL A O 1
ATOM 732 N N . VAL A 1 88 ? -13.746 -0.161 16.034 1.00 94.44 88 VAL A N 1
ATOM 733 C CA . VAL A 1 88 ? -13.259 0.698 14.950 1.00 94.44 88 VAL A CA 1
ATOM 734 C C . VAL A 1 88 ? -14.073 0.423 13.690 1.00 94.44 88 VAL A C 1
ATOM 736 O O . VAL A 1 88 ? -14.215 -0.728 13.274 1.00 94.44 88 VAL A O 1
ATOM 739 N N . ARG A 1 89 ? -14.588 1.482 13.050 1.00 95.00 89 ARG A N 1
ATOM 740 C CA . ARG A 1 89 ? -15.202 1.390 11.715 1.00 95.00 89 ARG A CA 1
ATOM 741 C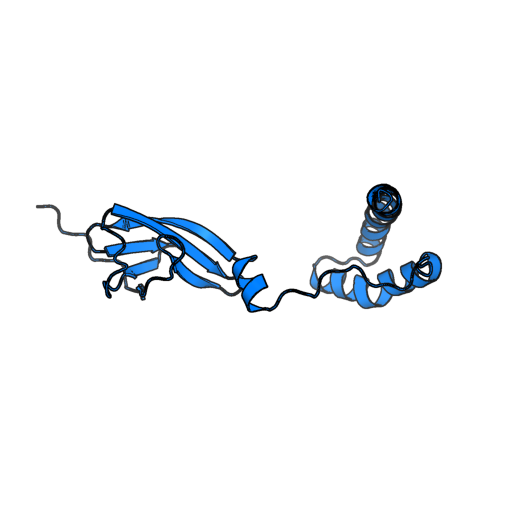 C . ARG A 1 89 ? -14.159 1.546 10.630 1.00 95.00 89 ARG A C 1
ATOM 743 O O . ARG A 1 89 ? -13.460 2.562 10.594 1.00 95.00 89 ARG A O 1
ATOM 750 N N . TYR A 1 90 ? -14.168 0.654 9.653 1.00 95.88 90 TYR A N 1
ATOM 751 C CA . TYR A 1 90 ? -13.449 0.886 8.409 1.00 95.88 90 TYR A CA 1
ATOM 752 C C . TYR A 1 90 ? -14.133 0.168 7.248 1.00 95.88 90 TYR A C 1
ATOM 754 O O . TYR A 1 90 ? -14.511 -0.984 7.390 1.00 95.88 90 TYR A O 1
ATOM 762 N N . ASP A 1 91 ? -14.339 0.875 6.135 1.00 93.56 91 ASP A N 1
ATOM 763 C CA . ASP A 1 91 ? -14.952 0.342 4.908 1.00 93.56 91 ASP A CA 1
ATOM 764 C C . ASP A 1 91 ? -16.227 -0.503 5.136 1.00 93.56 91 ASP A C 1
ATOM 766 O O . ASP A 1 91 ? -16.334 -1.655 4.737 1.00 93.56 91 ASP A O 1
ATOM 770 N N . ASN A 1 92 ? -17.196 0.057 5.874 1.00 91.88 92 ASN A N 1
ATOM 771 C CA . ASN A 1 92 ? -18.449 -0.612 6.280 1.00 91.88 92 ASN A CA 1
ATOM 772 C C . ASN A 1 92 ? -18.300 -1.904 7.106 1.00 91.88 92 ASN A C 1
ATOM 774 O O . ASN A 1 92 ? -19.297 -2.577 7.364 1.00 91.88 92 ASN A O 1
ATOM 778 N N . ARG A 1 93 ? -17.094 -2.193 7.590 1.00 94.38 93 ARG A N 1
ATOM 779 C CA . ARG A 1 93 ? -16.774 -3.292 8.499 1.00 94.38 93 ARG A CA 1
ATOM 780 C C . ARG A 1 93 ? -16.478 -2.756 9.896 1.00 94.38 93 ARG A C 1
ATOM 782 O O . ARG A 1 93 ? -16.176 -1.567 10.080 1.00 94.38 93 ARG A O 1
ATOM 789 N N . TRP A 1 94 ? -16.584 -3.645 10.876 1.00 95.38 94 TRP A N 1
ATOM 790 C CA . TRP A 1 94 ? -16.460 -3.324 12.294 1.00 95.38 94 TRP A CA 1
ATOM 791 C C . TRP A 1 94 ? -15.431 -4.223 12.949 1.00 95.38 94 TRP A C 1
ATOM 793 O O . TRP A 1 94 ? -15.488 -5.443 12.817 1.00 95.38 94 TRP A O 1
ATOM 803 N N . PHE A 1 95 ? -14.500 -3.610 13.666 1.00 94.88 95 PHE A N 1
ATOM 804 C CA . PHE A 1 95 ? -13.367 -4.304 14.259 1.00 94.88 95 PHE A CA 1
ATOM 805 C C . PHE A 1 95 ? -13.358 -4.054 15.759 1.00 94.88 95 PHE A C 1
ATOM 807 O O . PHE A 1 95 ? -13.119 -2.930 16.197 1.00 94.88 95 PHE A O 1
ATOM 814 N N . GLN A 1 96 ? -13.627 -5.095 16.541 1.00 93.56 96 GLN A N 1
ATOM 815 C CA . GLN A 1 96 ? -13.513 -5.056 17.992 1.00 93.56 96 GLN A CA 1
ATOM 816 C C . GLN A 1 96 ? -12.037 -5.177 18.367 1.00 93.56 96 GLN A C 1
ATOM 818 O O . GLN A 1 96 ? -11.398 -6.181 18.049 1.00 93.56 96 GLN A O 1
ATOM 823 N N . LEU A 1 97 ? -11.499 -4.172 19.053 1.00 92.00 97 LEU A N 1
ATOM 824 C CA . LEU A 1 97 ? -10.139 -4.219 19.575 1.00 92.00 97 LEU A CA 1
ATOM 825 C C . LEU A 1 97 ? -10.082 -5.118 20.811 1.00 92.00 97 LEU A C 1
ATOM 827 O O . LEU A 1 97 ? -10.890 -4.987 21.732 1.00 92.00 97 LEU A O 1
ATOM 831 N N . GLU A 1 98 ? -9.097 -6.010 20.853 1.00 86.44 98 GLU A N 1
ATOM 832 C CA . GLU A 1 98 ? -8.834 -6.830 22.029 1.00 86.44 98 GLU A CA 1
ATOM 833 C C . GLU A 1 98 ? -7.940 -6.051 22.997 1.00 86.44 98 GLU A C 1
ATOM 835 O O . GLU A 1 98 ? -6.791 -5.715 22.695 1.00 86.44 98 GLU A O 1
ATOM 840 N N . GLY A 1 99 ? -8.454 -5.770 24.193 1.00 69.25 99 GLY A N 1
ATOM 841 C CA . GLY A 1 99 ? -7.667 -5.167 25.261 1.00 69.25 99 GLY A CA 1
ATOM 842 C C . GLY A 1 99 ? -6.643 -6.160 25.806 1.00 69.25 99 GLY A C 1
ATOM 843 O O . GLY A 1 99 ? -6.926 -6.858 26.773 1.00 69.25 99 GLY A O 1
ATOM 844 N N . GLN A 1 100 ? -5.452 -6.246 25.210 1.00 54.88 100 GLN A N 1
ATOM 845 C CA . GLN A 1 100 ? -4.368 -7.069 25.754 1.00 54.88 100 GLN A CA 1
ATOM 846 C C . GLN A 1 100 ? -3.136 -6.233 26.129 1.00 54.88 100 GLN A C 1
ATOM 848 O O . GLN A 1 100 ? -2.347 -5.803 25.288 1.00 54.88 100 GLN A O 1
ATOM 853 N N . GLY A 1 101 ? -2.936 -6.075 27.441 1.00 61.78 101 GLY A N 1
ATOM 854 C CA . GLY A 1 101 ? -1.662 -5.689 28.049 1.00 61.78 101 GLY A CA 1
ATOM 855 C C . GLY A 1 101 ? -1.381 -4.185 28.155 1.00 61.78 101 GLY A C 1
ATOM 856 O O . GLY A 1 101 ? -2.272 -3.343 28.171 1.00 61.78 101 GLY A O 1
ATOM 857 N N . ARG A 1 102 ? -0.088 -3.845 28.261 1.00 56.91 102 ARG A N 1
ATOM 858 C CA . ARG A 1 102 ? 0.442 -2.493 28.552 1.00 56.91 102 ARG A CA 1
ATOM 859 C C . ARG A 1 102 ? 0.236 -1.469 27.416 1.00 56.91 102 ARG A C 1
ATOM 861 O O . ARG A 1 102 ? 0.591 -0.307 27.582 1.00 56.91 102 ARG A O 1
ATOM 868 N N . TYR A 1 103 ? -0.305 -1.897 26.272 1.00 61.19 103 TYR A N 1
ATOM 869 C CA . TYR A 1 103 ? -0.464 -1.112 25.038 1.00 61.19 103 TYR A CA 1
ATOM 870 C C . TYR A 1 103 ? -1.932 -1.003 24.621 1.00 61.19 103 TYR A C 1
ATOM 872 O O . TYR A 1 103 ? -2.306 -1.276 23.486 1.00 61.19 103 TYR A O 1
ATOM 880 N N . TYR A 1 104 ? -2.756 -0.603 25.581 1.00 71.88 104 TYR A N 1
ATOM 881 C CA . TYR A 1 104 ? -4.169 -0.312 25.401 1.00 71.88 104 TYR A CA 1
ATOM 882 C C . TYR A 1 104 ? -4.348 1.046 24.705 1.00 71.88 104 TYR A C 1
ATOM 884 O O . TYR A 1 104 ? -3.734 2.041 25.103 1.00 71.88 104 TYR A O 1
ATOM 892 N N . ALA A 1 105 ? -5.157 1.086 23.647 1.00 74.69 105 ALA A N 1
ATOM 893 C CA . ALA A 1 105 ? -5.447 2.304 22.896 1.00 74.69 105 ALA A CA 1
ATOM 894 C C . ALA A 1 105 ? -6.746 2.924 23.419 1.00 74.69 105 ALA A C 1
ATOM 896 O O . ALA A 1 105 ? -7.781 2.413 23.043 1.00 74.69 105 ALA A O 1
ATOM 897 N N . PRO A 1 106 ? -6.730 3.961 24.276 1.00 81.38 106 PRO A N 1
ATOM 898 C CA . PRO A 1 106 ? -7.905 4.411 25.034 1.00 81.38 106 PRO A CA 1
ATOM 899 C C . PRO A 1 106 ? -9.146 4.595 24.152 1.00 81.38 106 PRO A C 1
ATOM 901 O O . PRO A 1 106 ? -9.022 5.018 23.002 1.00 81.38 106 PRO A O 1
ATOM 904 N N . ALA A 1 107 ? -10.332 4.340 24.713 1.00 80.56 107 ALA A N 1
ATOM 905 C CA . ALA A 1 107 ? -11.600 4.689 24.078 1.00 80.56 107 ALA A CA 1
ATOM 906 C C . ALA A 1 107 ? -11.566 6.162 23.645 1.00 80.56 107 ALA A C 1
ATOM 908 O O . ALA A 1 107 ? -10.939 6.990 24.312 1.00 80.56 107 ALA A O 1
ATOM 909 N N . GLN A 1 108 ? -12.173 6.473 22.497 1.00 86.19 108 GLN A N 1
ATOM 910 C CA . GLN A 1 108 ? -12.096 7.784 21.832 1.00 86.19 108 GLN A CA 1
ATOM 911 C C . GLN A 1 108 ? -10.693 8.169 21.325 1.00 86.19 108 GLN A C 1
ATOM 913 O O . GLN A 1 108 ? -10.493 9.249 20.764 1.00 86.19 108 GLN A O 1
ATOM 918 N N . GLY A 1 109 ? -9.708 7.283 21.471 1.00 87.44 109 GLY A N 1
ATOM 919 C CA . GLY A 1 109 ? -8.377 7.429 20.907 1.00 87.44 109 GLY A CA 1
ATOM 920 C C . GLY A 1 109 ? -8.366 7.269 19.388 1.00 87.44 109 GLY A C 1
ATOM 921 O O . GLY A 1 109 ? -9.251 6.658 18.789 1.00 87.44 109 GLY A O 1
ATOM 922 N N . LYS A 1 110 ? -7.321 7.813 18.759 1.00 93.44 110 LYS A N 1
ATOM 923 C CA . LYS A 1 110 ? -7.066 7.669 17.323 1.00 93.44 110 LYS A CA 1
ATOM 924 C C . LYS A 1 110 ? -6.158 6.476 17.054 1.00 93.44 110 LYS A C 1
ATOM 926 O O . LYS A 1 110 ? -5.115 6.332 17.693 1.00 93.44 110 LYS A O 1
ATOM 931 N N . VAL A 1 111 ? -6.538 5.665 16.079 1.00 94.75 111 VAL A N 1
ATOM 932 C CA . VAL A 1 111 ? -5.769 4.535 15.549 1.00 94.75 111 VAL A CA 1
ATOM 933 C C . VAL A 1 111 ? -5.588 4.682 14.050 1.00 94.75 111 VAL A C 1
ATOM 935 O O . VAL A 1 111 ? -6.345 5.388 13.384 1.00 94.75 111 VAL A O 1
ATOM 938 N N . LEU A 1 112 ? -4.588 3.996 13.516 1.00 96.31 112 LEU A N 1
ATOM 939 C CA . LEU A 1 112 ? -4.319 3.934 12.092 1.00 96.31 112 LEU A CA 1
ATOM 940 C C . LEU A 1 112 ? -4.773 2.579 11.561 1.00 96.31 112 LEU A C 1
ATOM 942 O O . LEU A 1 112 ? -4.265 1.546 11.987 1.00 96.31 112 LEU A O 1
ATOM 946 N N . VAL A 1 113 ? -5.732 2.574 10.644 1.00 96.50 113 VAL A N 1
ATOM 947 C CA . VAL A 1 113 ? -6.072 1.377 9.878 1.00 96.50 113 VAL A CA 1
ATOM 948 C C . VAL A 1 113 ? -5.171 1.346 8.652 1.00 96.50 113 VAL A C 1
ATOM 950 O O . VAL A 1 113 ? -5.211 2.261 7.829 1.00 96.50 113 VAL A O 1
ATOM 953 N N . CYS A 1 114 ? -4.342 0.315 8.569 1.00 95.69 114 CYS A N 1
ATOM 954 C CA . CYS A 1 114 ? -3.378 0.075 7.510 1.00 95.69 114 CYS A CA 1
ATOM 955 C C . CYS A 1 114 ? -3.892 -1.053 6.610 1.00 95.69 114 CYS A C 1
ATOM 957 O O . CYS A 1 114 ? -4.011 -2.193 7.060 1.00 95.69 114 CYS A O 1
ATOM 959 N N . GLU A 1 115 ? -4.160 -0.754 5.344 1.00 95.38 115 GLU A N 1
ATOM 960 C CA . GLU A 1 115 ? -4.571 -1.729 4.334 1.00 95.38 115 GLU A CA 1
ATOM 961 C C . GLU A 1 115 ? -3.419 -1.990 3.359 1.00 95.38 115 GLU A C 1
ATOM 963 O O . GLU A 1 115 ? -2.950 -1.093 2.660 1.00 95.38 115 GLU A O 1
ATOM 968 N N . GLY A 1 116 ? -2.929 -3.226 3.321 1.00 92.88 116 GLY A N 1
ATOM 969 C CA . GLY A 1 116 ? -1.893 -3.644 2.380 1.00 92.88 116 GLY A CA 1
ATOM 970 C C . GLY A 1 116 ? -2.441 -3.820 0.964 1.00 92.88 116 GLY A C 1
ATOM 971 O O . GLY A 1 116 ? -3.632 -4.039 0.767 1.00 92.88 116 GLY A O 1
ATOM 972 N N . ARG A 1 117 ? -1.552 -3.830 -0.038 1.00 88.12 117 ARG A N 1
ATOM 973 C CA . ARG A 1 117 ? -1.911 -3.967 -1.468 1.00 88.12 117 ARG A CA 1
ATOM 974 C C . ARG A 1 117 ? -2.813 -5.160 -1.832 1.00 88.12 117 ARG A C 1
ATOM 976 O O . ARG A 1 117 ? -3.415 -5.158 -2.897 1.00 88.12 117 ARG A O 1
ATOM 983 N N . HIS A 1 118 ? -2.845 -6.188 -0.985 1.00 87.12 118 HIS A N 1
ATOM 984 C CA . HIS A 1 118 ? -3.631 -7.413 -1.174 1.00 87.12 118 HIS A CA 1
ATOM 985 C C . HIS A 1 118 ? -4.885 -7.466 -0.281 1.00 87.12 118 HIS A C 1
ATOM 987 O O . HIS A 1 118 ? -5.473 -8.531 -0.131 1.00 87.12 118 HIS A O 1
ATOM 993 N N . GLY A 1 119 ? -5.265 -6.353 0.358 1.00 87.94 119 GLY A N 1
ATOM 994 C CA . GLY A 1 119 ? -6.429 -6.257 1.252 1.00 87.94 119 GLY A CA 1
ATOM 995 C C . GLY A 1 119 ? -6.179 -6.718 2.694 1.00 87.94 119 GLY A C 1
ATOM 996 O O . GLY A 1 119 ? -7.113 -6.826 3.486 1.00 87.94 119 GLY A O 1
ATOM 997 N N . SER A 1 120 ? -4.928 -7.012 3.067 1.00 90.94 120 SER A N 1
ATOM 998 C CA . SER A 1 120 ? -4.576 -7.348 4.451 1.00 90.94 120 SER A CA 1
ATOM 999 C C . SER A 1 120 ? -4.732 -6.124 5.350 1.00 90.94 120 SER A C 1
ATOM 1001 O O . SER A 1 120 ? -4.125 -5.091 5.068 1.00 90.94 120 SER A O 1
ATOM 1003 N N . LEU A 1 121 ? -5.472 -6.252 6.449 1.00 94.31 121 LEU A N 1
ATOM 1004 C CA . LEU A 1 121 ? -5.683 -5.162 7.399 1.00 94.31 121 LEU A CA 1
ATOM 1005 C C . LEU A 1 121 ? -4.807 -5.310 8.643 1.00 94.31 121 LEU A C 1
ATOM 1007 O O . LEU A 1 121 ? -4.655 -6.398 9.197 1.00 94.31 121 LEU A O 1
ATOM 1011 N N . ALA A 1 122 ? -4.288 -4.185 9.117 1.00 94.06 122 ALA A N 1
ATOM 1012 C CA . ALA A 1 122 ? -3.712 -4.032 10.442 1.00 94.06 122 ALA A CA 1
ATOM 1013 C C . ALA A 1 122 ? -4.279 -2.765 11.088 1.00 94.06 122 ALA A C 1
ATOM 1015 O O . ALA A 1 122 ? -4.497 -1.765 10.410 1.00 94.06 122 ALA A O 1
ATOM 1016 N N . ILE A 1 123 ? -4.514 -2.796 12.397 1.00 94.56 123 ILE A N 1
ATOM 1017 C CA . ILE A 1 123 ? -4.902 -1.608 13.161 1.00 94.56 123 ILE A CA 1
ATOM 1018 C C . ILE A 1 123 ? -3.745 -1.279 14.088 1.00 94.56 123 ILE A C 1
ATOM 1020 O O . ILE A 1 123 ? -3.336 -2.122 14.880 1.00 94.56 123 ILE A O 1
ATOM 1024 N N . GLU A 1 124 ? -3.203 -0.074 13.985 1.00 93.25 124 GLU A N 1
ATOM 1025 C CA . GLU A 1 124 ? -2.041 0.364 14.745 1.00 93.25 124 GLU A CA 1
ATOM 1026 C C . GLU A 1 124 ? -2.388 1.499 15.706 1.00 93.25 124 GLU A C 1
ATOM 1028 O O . GLU A 1 124 ? -3.080 2.458 15.365 1.00 93.25 124 GLU A O 1
ATOM 1033 N N . TYR A 1 125 ? -1.829 1.434 16.910 1.00 91.62 125 TYR A N 1
ATOM 1034 C CA . TYR A 1 125 ? -1.822 2.536 17.860 1.00 91.62 125 TYR A CA 1
ATOM 1035 C C . TYR A 1 125 ? -0.383 2.884 18.220 1.00 91.62 125 TYR A C 1
ATOM 1037 O O . TYR A 1 125 ? 0.372 2.034 18.694 1.00 91.62 125 TYR A O 1
ATOM 1045 N N . ARG A 1 126 ? 0.014 4.141 17.981 1.00 87.94 126 ARG A N 1
ATOM 1046 C CA . ARG A 1 126 ? 1.382 4.639 18.231 1.00 87.94 126 ARG A CA 1
ATOM 1047 C C . ARG A 1 126 ? 2.471 3.745 17.607 1.00 87.94 126 ARG A C 1
ATOM 1049 O O . ARG A 1 126 ? 3.471 3.433 18.251 1.00 87.94 126 ARG A O 1
ATOM 1056 N N . GLY A 1 127 ? 2.246 3.309 16.365 1.00 87.25 127 GLY A N 1
ATOM 1057 C CA . GLY A 1 127 ? 3.177 2.472 15.599 1.00 87.25 127 GLY A CA 1
ATOM 1058 C C . GLY A 1 127 ? 3.246 1.007 16.041 1.00 87.25 127 GLY A C 1
ATOM 1059 O O . GLY A 1 127 ? 4.215 0.321 15.726 1.00 87.25 127 GLY A O 1
ATOM 1060 N N . ARG A 1 128 ? 2.261 0.518 16.808 1.00 88.06 128 ARG A N 1
ATOM 1061 C CA . ARG A 1 128 ? 2.167 -0.889 17.221 1.00 88.06 128 ARG A CA 1
ATOM 1062 C C . ARG A 1 128 ? 0.849 -1.492 16.778 1.00 88.06 128 ARG A C 1
ATOM 1064 O O . ARG A 1 128 ? -0.198 -0.913 17.050 1.00 88.06 128 ARG A O 1
ATOM 1071 N N . ALA A 1 129 ? 0.913 -2.670 16.169 1.00 90.31 129 ALA A N 1
ATOM 1072 C CA . ALA A 1 129 ? -0.271 -3.421 15.786 1.00 90.31 129 ALA A CA 1
ATOM 1073 C C . ALA A 1 129 ? -1.061 -3.871 17.025 1.00 90.31 129 ALA A C 1
ATOM 1075 O O . ALA A 1 129 ? -0.507 -4.453 17.962 1.00 90.31 129 ALA A O 1
ATOM 1076 N N . LEU A 1 130 ? -2.358 -3.590 17.009 1.00 91.38 130 LEU A N 1
ATOM 1077 C CA . LEU A 1 130 ? -3.341 -4.064 17.967 1.00 91.38 130 LEU A CA 1
ATOM 1078 C C . LEU A 1 130 ? -3.920 -5.394 17.491 1.00 91.38 130 LEU A C 1
ATOM 1080 O O . LEU A 1 130 ? -4.026 -5.648 16.289 1.00 91.38 130 LEU A O 1
ATOM 1084 N N . ARG A 1 131 ? -4.332 -6.229 18.445 1.00 92.06 131 ARG A N 1
ATOM 1085 C CA . ARG A 1 131 ? -5.169 -7.392 18.147 1.00 92.06 131 ARG A CA 1
ATOM 1086 C C . ARG A 1 131 ? -6.611 -6.944 17.993 1.00 92.06 131 ARG A C 1
ATOM 1088 O O . ARG A 1 131 ? -7.074 -6.060 18.716 1.00 92.06 131 ARG A O 1
ATOM 1095 N N . TRP A 1 132 ? -7.298 -7.548 17.043 1.00 93.06 132 TRP A N 1
ATOM 1096 C CA . TRP A 1 132 ? -8.674 -7.225 16.732 1.00 93.06 132 TRP A CA 1
ATOM 1097 C C . TRP A 1 132 ? -9.372 -8.443 16.148 1.00 93.06 132 TRP A C 1
ATOM 1099 O O . TRP A 1 132 ? -8.736 -9.321 15.562 1.00 93.06 132 TRP A O 1
ATOM 1109 N N . GLN A 1 133 ? -10.690 -8.440 16.271 1.00 94.19 133 GLN A N 1
ATOM 1110 C CA . GLN A 1 133 ? -11.576 -9.387 15.614 1.00 94.19 133 GLN A CA 1
ATOM 1111 C C . GLN A 1 133 ? -12.629 -8.616 14.820 1.00 94.19 133 GLN A C 1
ATOM 1113 O O . GLN A 1 133 ? -13.135 -7.584 15.267 1.00 94.19 133 GLN A O 1
ATOM 1118 N N . GLU A 1 134 ? -12.941 -9.095 13.622 1.00 95.06 134 GLU A N 1
ATOM 1119 C CA . GLU A 1 134 ? -14.042 -8.539 12.845 1.00 95.06 134 GLU A CA 1
ATOM 1120 C C . GLU A 1 134 ? -15.372 -9.013 13.430 1.00 95.06 134 GLU A C 1
ATOM 1122 O O . GLU A 1 134 ? -15.553 -10.197 13.717 1.00 95.06 134 GLU A O 1
ATOM 1127 N N . ILE A 1 135 ? -16.297 -8.077 13.619 1.00 93.81 135 ILE A N 1
ATOM 1128 C CA . ILE A 1 135 ? -17.629 -8.330 14.159 1.00 93.81 135 ILE A CA 1
ATOM 1129 C C . ILE A 1 135 ? -18.698 -7.880 13.162 1.00 93.81 135 ILE A C 1
ATOM 1131 O O . ILE A 1 135 ? -18.472 -7.032 12.297 1.00 93.81 135 ILE A O 1
ATOM 1135 N N . SER A 1 136 ? -19.899 -8.441 13.300 1.00 91.00 136 SER A N 1
ATOM 1136 C CA . SER A 1 136 ? -21.079 -7.892 12.626 1.00 91.00 136 SER A CA 1
ATOM 1137 C C . SER A 1 136 ? -21.401 -6.498 13.163 1.00 91.00 136 SER A C 1
ATOM 1139 O O . SER A 1 136 ? -20.912 -6.110 14.224 1.00 91.00 136 SER A O 1
ATOM 1141 N N . ALA A 1 137 ? -22.234 -5.746 12.438 1.00 83.75 137 ALA A N 1
ATOM 1142 C CA . ALA A 1 137 ? -22.658 -4.422 12.882 1.00 83.75 137 ALA A CA 1
ATOM 1143 C C . ALA A 1 137 ? -23.133 -4.455 14.339 1.00 83.75 137 ALA A C 1
ATOM 1145 O O . ALA A 1 137 ? -24.056 -5.221 14.637 1.00 83.75 137 ALA A O 1
ATOM 1146 N N . PRO A 1 138 ? -22.507 -3.668 15.239 1.00 73.25 138 PRO A N 1
ATOM 1147 C CA . PRO A 1 138 ? -22.928 -3.649 16.625 1.00 73.25 138 PRO A CA 1
ATOM 1148 C C . PRO A 1 138 ? -24.391 -3.217 16.674 1.00 73.25 138 PRO A C 1
ATOM 1150 O O . PRO A 1 138 ? -24.818 -2.304 15.953 1.00 73.25 138 PRO A O 1
ATOM 1153 N N . LEU A 1 139 ? -25.178 -3.918 17.492 1.00 68.12 139 LEU A N 1
ATOM 1154 C CA . LEU A 1 139 ? -26.567 -3.554 17.730 1.00 68.12 139 LEU A CA 1
ATOM 1155 C C . LEU A 1 139 ? -26.566 -2.123 18.259 1.00 68.12 139 LEU A C 1
ATOM 1157 O O . LEU A 1 139 ? -25.931 -1.826 19.269 1.00 68.12 139 LEU A O 1
ATOM 1161 N N . ARG A 1 140 ? -27.232 -1.223 17.531 1.00 58.56 140 ARG A N 1
ATOM 1162 C CA . ARG A 1 140 ? -27.341 0.182 17.923 1.00 58.56 140 ARG A CA 1
ATOM 1163 C C . ARG A 1 140 ? -27.926 0.200 19.345 1.00 58.56 140 ARG A C 1
ATOM 1165 O O . ARG A 1 140 ? -28.994 -0.393 19.517 1.00 58.56 140 ARG A O 1
ATOM 1172 N N . PRO A 1 141 ? -27.260 0.796 20.352 1.00 55.00 141 PRO A N 1
ATOM 1173 C CA . PRO A 1 141 ? -27.828 0.839 21.691 1.00 55.00 141 PRO A CA 1
ATOM 1174 C C . PRO A 1 141 ? -29.191 1.525 21.602 1.00 55.00 141 PRO A C 1
ATOM 1176 O O . PRO A 1 141 ? -29.319 2.580 20.973 1.00 55.00 141 PRO A O 1
ATOM 1179 N N . ALA A 1 142 ? -30.222 0.876 22.149 1.00 44.78 142 ALA A N 1
ATOM 1180 C CA . ALA A 1 142 ? -31.543 1.473 22.256 1.00 44.78 142 ALA A CA 1
ATOM 1181 C C . ALA A 1 142 ? -31.391 2.752 23.084 1.00 44.78 142 ALA A C 1
ATOM 1183 O O . ALA A 1 142 ? -30.955 2.698 24.233 1.00 44.78 142 ALA A O 1
ATOM 1184 N N . VAL A 1 143 ? -31.662 3.898 22.465 1.00 51.50 143 VAL A N 1
ATOM 1185 C CA . VAL A 1 143 ? -31.672 5.181 23.166 1.00 51.50 143 VAL A CA 1
ATOM 1186 C C . VAL A 1 143 ? -32.874 5.145 24.122 1.00 51.50 143 VAL A C 1
ATOM 1188 O O . VAL A 1 143 ? -33.969 4.848 23.637 1.00 51.50 143 VAL A O 1
ATOM 1191 N N . PRO A 1 144 ? -32.687 5.344 25.440 1.00 55.41 144 PRO A N 1
ATOM 1192 C CA . PRO A 1 144 ? -33.791 5.428 26.394 1.00 55.41 144 PRO A CA 1
ATOM 1193 C C . PRO A 1 144 ? -34.641 6.690 26.195 1.00 55.41 144 PRO A C 1
ATOM 1195 O O . PRO A 1 144 ? -34.104 7.703 25.686 1.00 55.41 144 PRO A O 1
#

pLDDT: mean 82.66, std 14.03, range [37.25, 97.06]

Radius of gyration: 24.7 Å; chains: 1; bounding box: 66×26×61 Å

Sequence (144 aa):
MTFAKGRVERIHGVHQDRLVKKLRR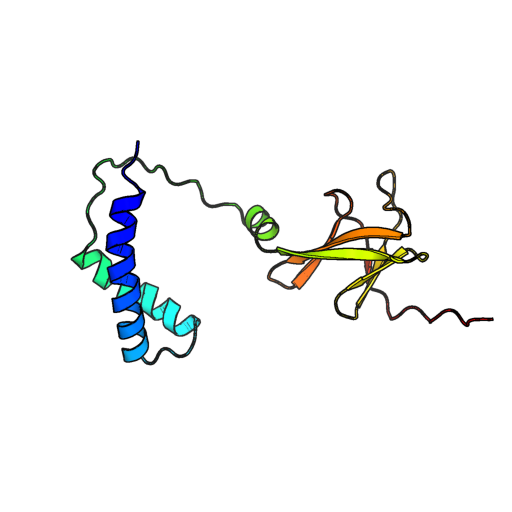KQSSNHEHANVYLAREYLPEHNRRFARAAAQPEDFHRRAPRAAELDGIFRLESERTISDDWVVRYDNRWFQLEGQGRYYAPAQGKVLVCEGRHGSLAIEYRGRALRWQEISAPLRPAVP